Protein AF-A0A7X2XMN2-F1 (afdb_monomer_lite)

Structure (mmCIF, N/CA/C/O backbone):
data_AF-A0A7X2XMN2-F1
#
_entry.id   AF-A0A7X2XMN2-F1
#
loop_
_atom_site.group_PDB
_atom_site.id
_atom_site.type_symbol
_atom_site.label_atom_id
_atom_site.label_alt_id
_atom_site.label_comp_id
_atom_site.label_asym_id
_atom_site.label_entity_id
_atom_site.label_seq_id
_atom_site.pdbx_PDB_ins_code
_atom_site.Cartn_x
_atom_site.Cartn_y
_atom_site.Cartn_z
_atom_site.occupancy
_atom_site.B_iso_or_equiv
_atom_site.auth_seq_id
_atom_site.auth_comp_id
_atom_site.auth_asym_id
_atom_site.auth_atom_id
_atom_site.pdbx_PDB_model_num
ATOM 1 N N . ARG A 1 1 ? 24.017 6.160 -11.230 1.00 58.25 1 ARG A N 1
ATOM 2 C CA . ARG A 1 1 ? 22.760 6.752 -11.755 1.00 58.25 1 ARG A CA 1
ATOM 3 C C . ARG A 1 1 ? 22.136 5.718 -12.685 1.00 58.25 1 ARG A C 1
ATOM 5 O O . ARG A 1 1 ? 22.868 5.206 -13.521 1.00 58.25 1 ARG A O 1
ATOM 12 N N . TYR A 1 2 ? 20.875 5.330 -12.499 1.00 62.41 2 TYR A N 1
ATOM 13 C CA . TYR A 1 2 ? 20.234 4.371 -13.408 1.00 62.41 2 TYR A CA 1
ATOM 14 C C . TYR A 1 2 ? 19.944 5.040 -14.756 1.00 62.41 2 TYR A C 1
ATOM 16 O O . TYR A 1 2 ? 19.559 6.207 -14.788 1.00 62.41 2 TYR A O 1
ATOM 24 N N . SER A 1 3 ? 20.120 4.319 -15.864 1.00 85.06 3 SER A N 1
ATOM 25 C CA . SER A 1 3 ? 19.636 4.791 -17.167 1.00 85.06 3 SER A CA 1
ATOM 26 C C . SER A 1 3 ? 18.103 4.777 -17.208 1.00 85.06 3 SER A C 1
ATOM 28 O O . SER A 1 3 ? 17.456 3.981 -16.523 1.00 85.06 3 SER A O 1
ATOM 30 N N . TYR A 1 4 ? 17.504 5.622 -18.050 1.00 83.31 4 TYR A N 1
ATOM 31 C CA . TYR A 1 4 ? 16.047 5.685 -18.232 1.00 83.31 4 TYR A CA 1
ATOM 32 C C . TYR A 1 4 ? 15.429 4.320 -18.589 1.00 83.31 4 TYR A C 1
ATOM 34 O O . TYR A 1 4 ? 14.347 3.970 -18.113 1.00 83.31 4 TYR A O 1
ATOM 42 N N . HIS A 1 5 ? 16.145 3.514 -19.380 1.00 82.94 5 HIS A N 1
ATOM 43 C CA . HIS A 1 5 ? 15.731 2.155 -19.721 1.00 82.94 5 HIS A CA 1
ATOM 44 C C . HIS A 1 5 ? 15.710 1.242 -18.487 1.00 82.94 5 HIS A C 1
ATOM 46 O O . HIS A 1 5 ? 14.698 0.599 -18.212 1.00 82.94 5 HIS A O 1
ATOM 52 N N . GLN A 1 6 ? 16.782 1.249 -17.689 1.00 78.38 6 GLN A N 1
ATOM 53 C CA . GLN A 1 6 ? 16.847 0.463 -16.455 1.00 78.38 6 GLN A CA 1
ATOM 54 C C . GLN A 1 6 ? 15.780 0.899 -15.439 1.00 78.38 6 GLN A C 1
ATOM 56 O O . GLN A 1 6 ? 15.192 0.049 -14.774 1.00 78.38 6 GLN A O 1
ATOM 61 N N . TYR A 1 7 ? 15.461 2.196 -15.366 1.00 77.06 7 TYR A N 1
ATOM 62 C CA . TYR A 1 7 ? 14.365 2.696 -14.533 1.00 77.06 7 TYR A CA 1
ATOM 63 C C . TYR A 1 7 ? 12.997 2.172 -14.994 1.00 77.06 7 TYR A C 1
ATOM 65 O O . TYR A 1 7 ? 12.208 1.715 -14.168 1.00 77.06 7 TYR A O 1
ATOM 73 N N . LYS A 1 8 ? 12.711 2.159 -16.306 1.00 79.62 8 LYS A N 1
ATOM 74 C CA . LYS A 1 8 ? 11.469 1.566 -16.840 1.00 79.62 8 LYS A CA 1
ATOM 75 C C . LYS A 1 8 ? 11.348 0.076 -16.526 1.00 79.62 8 LYS A C 1
ATOM 77 O O . LYS A 1 8 ? 10.259 -0.374 -16.173 1.00 79.62 8 LYS A O 1
ATOM 82 N N . VAL A 1 9 ? 12.441 -0.676 -16.653 1.00 78.44 9 VAL A N 1
ATOM 83 C CA . VAL A 1 9 ? 12.465 -2.113 -16.340 1.00 78.44 9 VAL A CA 1
ATOM 84 C C . VAL A 1 9 ? 12.224 -2.335 -14.848 1.00 78.44 9 VAL A C 1
ATOM 86 O O . VAL A 1 9 ? 11.341 -3.112 -14.488 1.00 78.44 9 VAL A O 1
ATOM 89 N N . TYR A 1 10 ? 12.917 -1.592 -13.980 1.00 72.56 10 TYR A N 1
ATOM 90 C CA . TYR A 1 10 ? 12.691 -1.614 -12.532 1.00 72.56 10 TYR A CA 1
ATOM 91 C C . TYR A 1 10 ? 11.231 -1.298 -12.181 1.00 72.56 10 TYR A C 1
ATOM 93 O O . TYR A 1 10 ? 10.619 -1.999 -11.382 1.00 72.56 10 TYR A O 1
ATOM 101 N N . ARG A 1 11 ? 10.638 -0.290 -12.828 1.00 72.06 11 ARG A N 1
ATOM 102 C CA . ARG A 1 11 ? 9.244 0.119 -12.613 1.00 72.06 11 ARG A CA 1
ATOM 103 C C . ARG A 1 11 ? 8.238 -0.988 -12.938 1.00 72.06 11 ARG A C 1
ATOM 105 O O . ARG A 1 11 ? 7.262 -1.134 -12.215 1.00 72.06 11 ARG A O 1
ATOM 112 N N . LYS A 1 12 ? 8.461 -1.736 -14.024 1.00 72.38 12 LYS A N 1
ATOM 113 C CA . LYS A 1 12 ? 7.552 -2.804 -14.475 1.00 72.38 12 LYS A CA 1
ATOM 114 C C . LYS A 1 12 ? 7.719 -4.113 -13.706 1.00 72.38 12 LYS A C 1
ATOM 116 O O . LYS A 1 12 ? 6.758 -4.852 -13.562 1.00 72.38 12 LYS A O 1
ATOM 121 N N . THR A 1 13 ? 8.934 -4.417 -13.261 1.00 70.62 13 THR A N 1
ATOM 122 C CA . THR A 1 13 ? 9.266 -5.718 -12.654 1.00 70.62 13 THR A CA 1
ATOM 123 C C . THR A 1 13 ? 9.211 -5.700 -11.127 1.00 70.62 13 THR A C 1
ATOM 125 O O . THR A 1 13 ? 9.150 -6.756 -10.504 1.00 70.62 13 THR A O 1
ATOM 128 N N . ASN A 1 14 ? 9.227 -4.517 -10.501 1.00 77.69 14 ASN A N 1
ATOM 129 C CA . ASN A 1 14 ? 9.292 -4.395 -9.051 1.00 77.69 14 ASN A CA 1
ATOM 130 C C . ASN A 1 14 ? 7.924 -4.127 -8.410 1.00 77.69 14 ASN A C 1
ATOM 132 O O . ASN A 1 14 ? 7.429 -2.999 -8.380 1.00 77.69 14 ASN A O 1
ATOM 136 N N . HIS A 1 15 ? 7.379 -5.155 -7.769 1.00 78.50 15 HIS A N 1
ATOM 137 C CA . HIS A 1 15 ? 6.103 -5.105 -7.054 1.00 78.50 15 HIS A CA 1
ATOM 138 C C . HIS A 1 15 ? 6.043 -4.064 -5.919 1.00 78.50 15 HIS A C 1
ATOM 140 O O . HIS A 1 15 ? 4.976 -3.537 -5.609 1.00 78.50 15 HIS A O 1
ATOM 146 N N . LYS A 1 16 ? 7.184 -3.684 -5.325 1.00 81.88 16 LYS A N 1
ATOM 147 C CA . LYS A 1 16 ? 7.239 -2.625 -4.302 1.00 81.88 16 LYS A CA 1
ATOM 148 C C . LYS A 1 16 ? 6.885 -1.253 -4.872 1.00 81.88 16 LYS A C 1
ATOM 150 O O . LYS A 1 16 ? 6.347 -0.414 -4.151 1.00 81.88 16 LYS A O 1
ATOM 155 N N . TYR A 1 17 ? 7.235 -1.001 -6.133 1.00 83.69 17 TYR A N 1
ATOM 156 C CA . TYR A 1 17 ? 6.899 0.254 -6.797 1.00 83.69 17 TYR A CA 1
ATOM 157 C C . TYR A 1 17 ? 5.393 0.335 -7.044 1.00 83.69 17 TYR A C 1
ATOM 159 O O . TYR A 1 17 ? 4.765 1.332 -6.697 1.00 83.69 17 TYR A O 1
ATOM 167 N N . GLU A 1 18 ? 4.818 -0.735 -7.579 1.00 86.75 18 GLU A N 1
ATOM 168 C CA . GLU A 1 18 ? 3.390 -0.825 -7.864 1.00 86.75 18 GLU A CA 1
ATOM 169 C C . GLU A 1 18 ? 2.537 -0.681 -6.599 1.00 86.75 18 GLU A C 1
ATOM 171 O O . GLU A 1 18 ? 1.632 0.153 -6.562 1.00 86.75 18 GLU A O 1
ATOM 176 N N . LEU A 1 19 ? 2.898 -1.383 -5.518 1.00 88.69 19 LEU A N 1
ATOM 177 C CA . LEU A 1 19 ? 2.210 -1.252 -4.234 1.00 88.69 19 LEU A CA 1
ATOM 178 C C . LEU A 1 19 ? 2.250 0.194 -3.711 1.00 88.69 19 LEU A C 1
ATOM 180 O O . LEU A 1 19 ? 1.239 0.703 -3.237 1.00 88.69 19 LEU A O 1
ATOM 184 N N . LYS A 1 20 ? 3.386 0.896 -3.840 1.00 89.00 20 LYS A N 1
ATOM 185 C CA . LYS A 1 20 ? 3.466 2.321 -3.478 1.00 89.00 20 LYS A CA 1
ATOM 186 C C . LYS A 1 20 ? 2.522 3.188 -4.309 1.00 89.00 20 LYS A C 1
ATOM 188 O O . LYS A 1 20 ? 1.896 4.076 -3.747 1.00 89.00 20 LYS A O 1
ATOM 193 N N . GLN A 1 21 ? 2.426 2.952 -5.618 1.00 89.50 21 GLN A N 1
ATOM 194 C CA . GLN A 1 21 ? 1.532 3.721 -6.491 1.00 89.50 21 GLN A CA 1
ATOM 195 C C . GLN A 1 21 ? 0.065 3.521 -6.108 1.00 89.50 21 GLN A C 1
ATOM 197 O O . GLN A 1 21 ? -0.659 4.501 -5.971 1.00 89.50 21 GLN A O 1
ATOM 202 N N . ARG A 1 22 ? -0.354 2.275 -5.853 1.00 91.50 22 ARG A N 1
ATOM 203 C CA . ARG A 1 22 ? -1.717 1.969 -5.391 1.00 91.50 22 ARG A CA 1
ATOM 204 C C . ARG A 1 22 ? -2.024 2.653 -4.061 1.00 91.50 22 ARG A C 1
ATOM 206 O O . ARG A 1 22 ? -3.080 3.251 -3.909 1.00 91.50 22 ARG A O 1
ATOM 213 N N . LEU A 1 23 ? -1.079 2.624 -3.121 1.00 91.94 23 LEU A N 1
ATOM 214 C CA . LEU A 1 23 ? -1.234 3.291 -1.828 1.00 91.94 23 LEU A CA 1
ATOM 215 C C . LEU A 1 23 ? -1.311 4.815 -1.965 1.00 91.94 23 LEU A C 1
ATOM 217 O O . LEU A 1 23 ? -2.158 5.419 -1.318 1.00 91.94 23 LEU A O 1
ATOM 221 N N . TYR A 1 24 ? -0.494 5.439 -2.820 1.00 93.31 24 TYR A N 1
ATOM 222 C CA . TYR A 1 24 ? -0.611 6.877 -3.083 1.00 93.31 24 TYR A CA 1
ATOM 223 C C . TYR A 1 24 ? -1.946 7.235 -3.723 1.00 93.31 24 TYR A C 1
ATOM 225 O O . TYR A 1 24 ? -2.597 8.164 -3.260 1.00 93.31 24 TYR A O 1
ATOM 233 N N . PHE A 1 25 ? -2.394 6.454 -4.703 1.00 93.56 25 PHE A N 1
ATOM 234 C CA . PHE A 1 25 ? -3.705 6.643 -5.309 1.00 93.56 25 PHE A CA 1
ATOM 235 C C . PHE A 1 25 ? -4.824 6.562 -4.261 1.00 93.56 25 PHE A C 1
ATOM 237 O O . PHE A 1 25 ? -5.694 7.427 -4.227 1.00 93.56 25 PHE A O 1
ATOM 244 N N . LEU A 1 26 ? -4.784 5.573 -3.362 1.00 91.56 26 LEU A N 1
ATOM 245 C CA . LEU A 1 26 ? -5.759 5.461 -2.274 1.00 91.56 26 LEU A CA 1
ATOM 246 C C . LEU A 1 26 ? -5.707 6.667 -1.334 1.00 91.56 26 LEU A C 1
ATOM 248 O O . LEU A 1 26 ? -6.756 7.171 -0.953 1.00 91.56 26 LEU A O 1
ATOM 252 N N . MET A 1 27 ? -4.515 7.146 -0.974 1.00 90.69 27 MET A N 1
ATOM 253 C CA . MET A 1 27 ? -4.361 8.323 -0.111 1.00 90.69 27 MET A CA 1
ATOM 254 C C . MET A 1 27 ? -4.878 9.612 -0.760 1.00 90.69 27 MET A C 1
ATOM 256 O O . MET A 1 27 ? -5.340 10.492 -0.046 1.00 90.69 27 MET A O 1
ATOM 260 N N . GLU A 1 28 ? -4.778 9.745 -2.082 1.00 92.00 28 GLU A N 1
ATOM 261 C CA . GLU A 1 28 ? -5.255 10.926 -2.814 1.00 92.00 28 GLU A CA 1
ATOM 262 C C . GLU A 1 28 ? -6.769 10.902 -3.059 1.00 92.00 28 GLU A C 1
ATOM 264 O O . GLU A 1 28 ? -7.391 11.959 -3.091 1.00 92.00 28 GLU A O 1
ATOM 269 N N . ASN A 1 29 ? -7.364 9.715 -3.215 1.00 90.12 29 ASN A N 1
ATOM 270 C CA . ASN A 1 29 ? -8.785 9.553 -3.546 1.00 90.12 29 ASN A CA 1
ATOM 271 C C . ASN A 1 29 ? -9.680 9.234 -2.338 1.00 90.12 29 ASN A C 1
ATOM 273 O O . ASN A 1 29 ? -10.893 9.131 -2.501 1.00 90.12 29 ASN A O 1
ATOM 277 N N . SER A 1 30 ? -9.110 9.041 -1.147 1.00 92.75 30 SER A N 1
ATOM 278 C CA . SER A 1 30 ? -9.884 8.745 0.064 1.00 92.75 30 SER A CA 1
ATOM 279 C C . SER A 1 30 ? -9.957 9.976 0.956 1.00 92.75 30 SER A C 1
ATOM 281 O O . SER A 1 30 ? -8.933 10.579 1.273 1.00 92.75 30 SER A O 1
ATOM 283 N N . THR A 1 31 ? -11.169 10.332 1.372 1.00 91.06 31 THR A N 1
ATOM 284 C CA . THR A 1 31 ? -11.424 11.448 2.290 1.00 91.06 31 THR A CA 1
ATOM 285 C C . THR A 1 31 ? -11.131 11.088 3.739 1.00 91.06 31 THR A C 1
ATOM 287 O O . THR A 1 31 ? -10.623 11.919 4.491 1.00 91.06 31 THR A O 1
ATOM 290 N N . ASP A 1 32 ? -11.386 9.838 4.118 1.00 93.31 32 ASP A N 1
ATOM 291 C CA . ASP A 1 32 ? -11.082 9.310 5.440 1.00 93.31 32 ASP A CA 1
ATOM 292 C C . ASP A 1 32 ? -10.458 7.903 5.379 1.00 93.31 32 ASP A C 1
ATOM 294 O O . ASP A 1 32 ? -10.206 7.324 4.316 1.00 93.31 32 ASP A O 1
ATOM 298 N N . PHE A 1 33 ? -10.136 7.359 6.554 1.00 89.56 33 PHE A N 1
ATOM 299 C CA . PHE A 1 33 ? -9.500 6.050 6.664 1.00 89.56 33 PHE A CA 1
ATOM 300 C C . PHE A 1 33 ? -10.451 4.880 6.368 1.00 89.56 33 PHE A C 1
ATOM 302 O O . PHE A 1 33 ? -9.991 3.813 5.954 1.00 89.56 33 PHE A O 1
ATOM 309 N N . GLU A 1 34 ? -11.757 5.048 6.562 1.00 92.81 34 GLU A N 1
ATOM 310 C CA . GLU A 1 34 ? -12.737 4.006 6.249 1.00 92.81 34 GLU A CA 1
ATOM 311 C C . GLU A 1 34 ? -12.955 3.906 4.736 1.00 92.81 34 GLU A C 1
ATOM 313 O O . GLU A 1 34 ? -12.947 2.799 4.192 1.00 92.81 34 GLU A O 1
ATOM 318 N N . ASP A 1 35 ? -12.992 5.035 4.030 1.00 93.31 35 ASP A N 1
ATOM 319 C CA . ASP A 1 35 ? -12.955 5.089 2.567 1.00 93.31 35 ASP A CA 1
ATOM 320 C C . ASP A 1 35 ? -11.682 4.440 2.023 1.00 93.31 35 ASP A C 1
ATOM 322 O O . ASP A 1 35 ? -11.734 3.620 1.100 1.00 93.31 35 ASP A O 1
ATOM 326 N N . PHE A 1 36 ? -10.536 4.720 2.650 1.00 93.00 36 PHE A N 1
ATOM 327 C CA . PHE A 1 36 ? -9.270 4.082 2.295 1.00 93.00 36 PHE A CA 1
ATOM 328 C C . PHE A 1 36 ? -9.354 2.554 2.415 1.00 93.00 36 PHE A C 1
ATOM 330 O O . PHE A 1 36 ? -8.944 1.830 1.502 1.00 93.00 36 PHE A O 1
ATOM 337 N N . LYS A 1 37 ? -9.915 2.039 3.517 1.00 92.00 37 LYS A N 1
ATOM 338 C CA . LYS A 1 37 ? -10.108 0.594 3.716 1.00 92.00 37 LYS A CA 1
ATOM 339 C C . LYS A 1 37 ? -11.082 -0.010 2.724 1.00 92.00 37 LYS A C 1
ATOM 341 O O . LYS A 1 37 ? -10.826 -1.111 2.245 1.00 92.00 37 LYS A O 1
ATOM 346 N N . LYS A 1 38 ? -12.174 0.684 2.417 1.00 94.31 38 LYS A N 1
ATOM 347 C CA . LYS A 1 38 ? -13.188 0.223 1.467 1.00 94.31 38 LYS A CA 1
ATOM 348 C C . LYS A 1 38 ? -12.626 0.123 0.050 1.00 94.31 38 LYS A C 1
ATOM 350 O O . LYS A 1 38 ? -12.929 -0.833 -0.661 1.00 94.31 38 LYS A O 1
ATOM 355 N N . ASN A 1 39 ? -11.766 1.064 -0.335 1.00 93.25 39 ASN A N 1
ATOM 356 C CA . ASN A 1 39 ? -11.181 1.131 -1.673 1.00 93.25 39 ASN A CA 1
ATOM 357 C C . ASN A 1 39 ? -9.948 0.229 -1.847 1.00 93.25 39 ASN A C 1
ATOM 359 O O . ASN A 1 39 ? -9.644 -0.186 -2.965 1.00 93.25 39 ASN A O 1
ATOM 363 N N . ALA A 1 40 ? -9.239 -0.120 -0.770 1.00 93.00 40 ALA A N 1
ATOM 364 C CA . ALA A 1 40 ? -8.021 -0.929 -0.854 1.00 93.00 40 ALA A CA 1
ATOM 365 C C . ALA A 1 40 ? -8.214 -2.309 -1.533 1.00 93.00 40 ALA A C 1
ATOM 367 O O . ALA A 1 40 ? -7.423 -2.630 -2.428 1.00 93.00 40 ALA A O 1
ATOM 368 N N . PRO A 1 41 ? -9.264 -3.102 -1.225 1.00 92.69 41 PRO A N 1
ATOM 369 C CA . PRO A 1 41 ? -9.537 -4.361 -1.921 1.00 92.69 41 PRO A CA 1
ATOM 370 C C . PRO A 1 41 ? -9.801 -4.196 -3.422 1.00 92.69 41 PRO A C 1
ATOM 372 O O . PRO A 1 41 ? -9.441 -5.087 -4.190 1.00 92.69 41 PRO A O 1
ATOM 375 N N . LEU A 1 42 ? -10.376 -3.062 -3.850 1.00 92.62 42 LEU A N 1
ATOM 376 C CA . LEU A 1 42 ? -10.649 -2.770 -5.266 1.00 92.62 42 LEU A CA 1
ATOM 377 C C . LEU A 1 42 ? -9.363 -2.597 -6.081 1.00 92.62 42 LEU A C 1
ATOM 379 O O . LEU A 1 42 ? -9.346 -2.873 -7.274 1.00 92.62 42 LEU A O 1
ATOM 383 N N . LEU A 1 43 ? -8.273 -2.184 -5.430 1.00 92.31 43 LEU A N 1
ATOM 384 C CA . LEU A 1 43 ? -6.937 -2.102 -6.028 1.00 92.31 43 LEU A CA 1
ATOM 385 C C . LEU A 1 43 ? -6.071 -3.316 -5.685 1.00 92.31 43 LEU A C 1
ATOM 387 O O . LEU A 1 43 ? -4.842 -3.250 -5.768 1.00 92.31 43 LEU A O 1
ATOM 391 N N . HIS A 1 44 ? -6.691 -4.424 -5.273 1.00 92.31 44 HIS A N 1
ATOM 392 C CA . HIS A 1 44 ? -6.002 -5.650 -4.879 1.00 92.31 44 HIS A CA 1
ATOM 393 C C . HIS A 1 44 ? -4.950 -5.413 -3.782 1.00 92.31 44 HIS A C 1
ATOM 395 O O . HIS A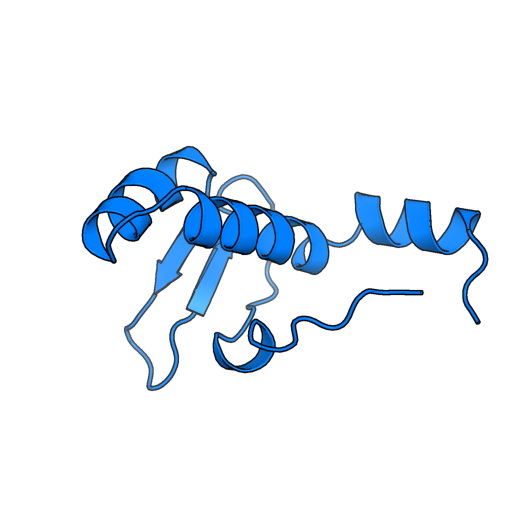 1 44 ? -3.908 -6.063 -3.764 1.00 92.31 44 HIS A O 1
ATOM 401 N N . VAL A 1 45 ? -5.190 -4.464 -2.869 1.00 91.69 45 VAL A N 1
ATOM 402 C CA . VAL A 1 45 ? -4.325 -4.204 -1.713 1.00 91.69 45 VAL A CA 1
ATOM 403 C C . VAL A 1 45 ? -4.966 -4.789 -0.459 1.00 91.69 45 VAL A C 1
ATOM 405 O O . VAL A 1 45 ? -6.080 -4.428 -0.083 1.00 91.69 45 VAL A O 1
ATOM 408 N N . LYS A 1 46 ? -4.237 -5.670 0.228 1.00 91.31 46 LYS A N 1
ATOM 409 C CA . LYS A 1 46 ? -4.596 -6.190 1.551 1.00 91.31 46 LYS A CA 1
ATOM 410 C C . LYS A 1 46 ? -3.749 -5.523 2.626 1.00 91.31 46 LYS A C 1
ATOM 412 O O . LYS A 1 46 ? -2.544 -5.339 2.458 1.00 91.31 46 LYS A O 1
ATOM 417 N N . MET A 1 47 ? -4.388 -5.208 3.746 1.00 90.62 47 MET A N 1
ATOM 418 C CA . MET A 1 47 ? -3.750 -4.624 4.920 1.00 90.62 47 MET A CA 1
ATOM 419 C C . MET A 1 47 ? -3.778 -5.603 6.085 1.00 90.62 47 MET A C 1
ATOM 421 O O . MET A 1 47 ? -4.779 -6.282 6.302 1.00 90.62 47 MET A O 1
ATOM 425 N N . ASP A 1 48 ? -2.687 -5.648 6.837 1.00 90.75 48 ASP A N 1
ATOM 426 C CA . ASP A 1 48 ? -2.573 -6.383 8.088 1.00 90.75 48 ASP A CA 1
ATOM 427 C C . ASP A 1 48 ? -2.061 -5.446 9.189 1.00 90.75 48 ASP A C 1
ATOM 429 O O . ASP A 1 48 ? -1.017 -4.797 9.053 1.00 90.75 48 ASP A O 1
ATOM 433 N N . PHE A 1 49 ? -2.825 -5.379 10.277 1.00 88.81 49 PHE A N 1
ATOM 434 C CA . PHE A 1 49 ? -2.553 -4.560 11.459 1.00 88.81 49 PHE A CA 1
ATOM 435 C C . PHE A 1 49 ? -2.212 -5.409 12.692 1.00 88.81 49 PHE A C 1
ATOM 437 O O . PHE A 1 49 ? -2.118 -4.872 13.789 1.00 88.81 49 PHE A O 1
ATOM 444 N N . SER A 1 50 ? -2.000 -6.719 12.532 1.00 87.88 50 SER A N 1
ATOM 445 C CA . SER A 1 50 ? -1.726 -7.651 13.641 1.00 87.88 50 SER A CA 1
ATOM 446 C C . SER A 1 50 ? -0.406 -7.365 14.372 1.00 87.88 50 SER A C 1
ATOM 448 O O . SER A 1 50 ? -0.171 -7.863 15.468 1.00 87.88 50 SER A O 1
ATOM 450 N N . HIS A 1 51 ? 0.471 -6.561 13.771 1.00 83.38 51 HIS A N 1
ATOM 451 C CA . HIS A 1 51 ? 1.786 -6.210 14.299 1.00 83.38 51 HIS A CA 1
ATOM 452 C C . HIS A 1 51 ? 1.856 -4.718 14.653 1.00 83.38 51 HIS A C 1
ATOM 454 O O . HIS A 1 51 ? 1.046 -3.916 14.199 1.00 83.38 51 HIS A O 1
ATOM 460 N N . LYS A 1 52 ? 2.915 -4.304 15.370 1.00 88.62 52 LYS A N 1
ATOM 461 C CA . LYS A 1 52 ? 3.196 -2.889 15.710 1.00 88.62 52 LYS A CA 1
ATOM 462 C C . LYS A 1 52 ? 3.150 -1.928 14.506 1.00 88.62 52 LYS A C 1
ATOM 464 O O . LYS A 1 52 ? 2.957 -0.727 14.678 1.00 88.62 52 LYS A O 1
ATOM 469 N N . HIS A 1 53 ? 3.378 -2.429 13.292 1.00 84.69 53 HIS A N 1
ATOM 470 C CA . HIS A 1 53 ? 3.353 -1.636 12.069 1.00 84.69 53 HIS A CA 1
ATOM 471 C C . HIS A 1 53 ? 2.349 -2.196 11.067 1.00 84.69 53 HIS A C 1
ATOM 473 O O . HIS A 1 53 ? 2.336 -3.399 10.803 1.00 84.69 53 HIS A O 1
ATOM 479 N N . ALA A 1 54 ? 1.590 -1.287 10.451 1.00 88.12 54 ALA A N 1
ATOM 480 C CA . ALA A 1 54 ? 0.720 -1.611 9.335 1.00 88.12 54 ALA A CA 1
ATOM 481 C C . ALA A 1 54 ? 1.532 -2.185 8.174 1.00 88.12 54 ALA A C 1
ATOM 483 O O . ALA A 1 54 ? 2.585 -1.656 7.776 1.00 88.12 54 ALA A O 1
ATOM 484 N N . THR A 1 55 ? 1.008 -3.282 7.658 1.00 89.44 55 THR A N 1
ATOM 485 C CA . THR A 1 55 ? 1.656 -4.119 6.674 1.00 89.44 55 THR A CA 1
ATOM 486 C C . THR A 1 55 ? 0.763 -4.231 5.446 1.00 89.44 55 THR A C 1
ATOM 488 O O . THR A 1 55 ? -0.429 -4.486 5.578 1.00 89.44 55 THR A O 1
ATOM 491 N N . PHE A 1 56 ? 1.329 -4.020 4.256 1.00 89.31 56 PHE A N 1
ATOM 492 C CA . PHE A 1 56 ? 0.570 -3.949 3.006 1.00 89.31 56 PHE A CA 1
ATOM 493 C C . PHE A 1 56 ? 1.051 -5.001 2.008 1.00 89.31 56 PHE A C 1
ATOM 495 O O . PHE A 1 56 ? 2.259 -5.188 1.824 1.00 89.31 56 PHE A O 1
ATOM 502 N N . PHE A 1 57 ? 0.098 -5.648 1.341 1.00 87.00 57 PHE A N 1
ATOM 503 C CA . PHE A 1 57 ? 0.320 -6.723 0.377 1.00 87.00 57 PHE A CA 1
ATOM 504 C C . PHE A 1 57 ? -0.536 -6.510 -0.869 1.00 87.00 57 PHE A C 1
ATOM 506 O O . PHE A 1 57 ? -1.617 -5.936 -0.777 1.00 87.00 57 PHE A O 1
ATOM 513 N N . MET A 1 58 ? -0.072 -7.008 -2.014 1.00 89.00 58 MET A N 1
ATOM 514 C CA . MET A 1 58 ? -0.890 -7.103 -3.226 1.00 89.00 58 MET A CA 1
ATOM 515 C C . MET A 1 58 ? -1.461 -8.518 -3.332 1.00 89.00 58 MET A C 1
ATOM 517 O O . MET A 1 58 ? -0.730 -9.476 -3.085 1.00 89.00 58 MET A O 1
ATOM 521 N N . THR A 1 59 ? -2.747 -8.661 -3.647 1.00 86.38 59 THR A N 1
ATOM 522 C CA . THR A 1 59 ? -3.425 -9.969 -3.730 1.00 86.38 59 THR A CA 1
ATOM 523 C C . THR A 1 59 ? -3.383 -10.589 -5.124 1.00 86.38 59 THR A C 1
ATOM 525 O O . THR A 1 59 ? -3.556 -11.795 -5.256 1.00 86.38 59 THR A O 1
ATOM 528 N N . ASP A 1 60 ? -3.124 -9.785 -6.149 1.00 85.19 60 ASP A N 1
ATOM 529 C CA . ASP A 1 60 ? -3.052 -10.163 -7.564 1.00 85.19 60 ASP A CA 1
ATOM 530 C C . ASP A 1 60 ? -1.636 -10.540 -8.029 1.00 85.19 60 ASP A C 1
ATOM 532 O O . ASP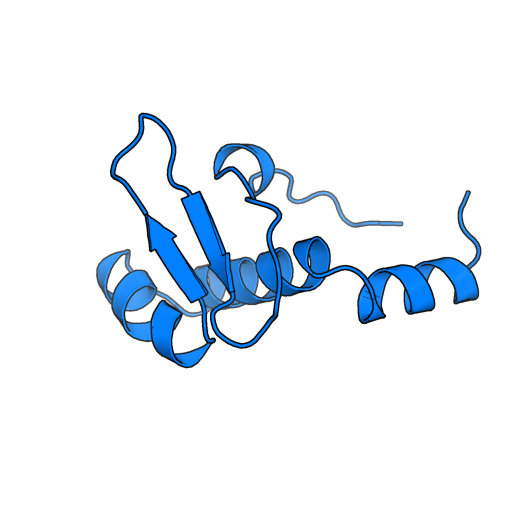 A 1 60 ? -1.448 -11.043 -9.134 1.00 85.19 60 ASP A O 1
ATOM 536 N N . SER A 1 61 ? -0.629 -10.328 -7.180 1.00 72.25 61 SER A N 1
ATOM 537 C CA . SER A 1 61 ? 0.771 -10.632 -7.470 1.00 72.25 61 SER A CA 1
ATOM 538 C C . SER A 1 61 ? 1.314 -11.705 -6.528 1.00 72.25 61 SER A C 1
ATOM 540 O O . SER A 1 61 ? 0.978 -11.743 -5.346 1.00 72.25 61 SER A O 1
ATOM 542 N N . THR A 1 62 ? 2.256 -12.526 -7.005 1.00 66.25 62 THR A N 1
ATOM 543 C CA . THR A 1 62 ? 3.031 -13.491 -6.195 1.00 66.25 62 THR A CA 1
ATOM 544 C C . THR A 1 62 ? 4.021 -12.815 -5.231 1.00 66.25 62 THR A C 1
ATOM 546 O O . THR A 1 62 ? 5.032 -13.404 -4.834 1.00 66.25 62 THR A O 1
ATOM 549 N N . MET A 1 63 ? 3.791 -11.549 -4.878 1.00 62.38 63 MET A N 1
ATOM 550 C CA . MET A 1 63 ? 4.686 -10.736 -4.070 1.00 62.38 63 MET A CA 1
ATOM 551 C C . MET A 1 63 ? 4.802 -11.307 -2.651 1.00 62.38 63 MET A C 1
ATOM 553 O O . MET A 1 63 ? 3.912 -11.160 -1.822 1.00 62.38 63 MET A O 1
ATOM 557 N N . ARG A 1 64 ? 5.959 -11.904 -2.344 1.00 57.34 64 ARG A N 1
ATOM 558 C CA . ARG A 1 64 ? 6.325 -12.343 -0.983 1.00 57.34 64 ARG A CA 1
ATOM 559 C C . ARG A 1 64 ? 6.896 -11.216 -0.114 1.00 57.34 64 ARG A C 1
ATOM 561 O O . ARG A 1 64 ? 7.063 -11.395 1.088 1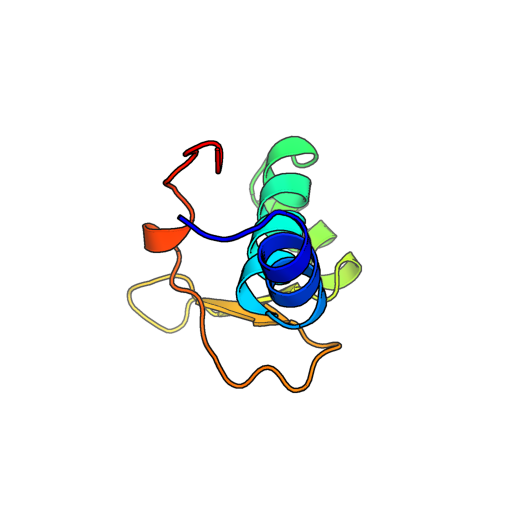.00 57.34 64 ARG A O 1
ATOM 568 N N . GLN A 1 65 ? 7.253 -10.075 -0.713 1.00 59.44 65 GLN A N 1
ATOM 569 C CA . GLN A 1 65 ? 7.943 -8.995 -0.009 1.00 59.44 65 GLN A CA 1
ATOM 570 C C . GLN A 1 65 ? 6.983 -7.957 0.561 1.00 59.44 65 GLN A C 1
ATOM 572 O O . GLN A 1 65 ? 6.230 -7.293 -0.143 1.00 59.44 65 GLN A O 1
ATOM 577 N N . VAL A 1 66 ? 7.092 -7.798 1.869 1.00 60.97 66 VAL A N 1
ATOM 578 C CA . VAL A 1 66 ? 6.253 -6.948 2.694 1.00 60.97 66 VAL A CA 1
ATOM 579 C C . VAL A 1 66 ? 6.753 -5.502 2.690 1.00 60.97 66 VAL A C 1
ATOM 581 O O . VAL A 1 66 ? 7.933 -5.253 2.956 1.00 60.97 66 VAL A O 1
ATOM 584 N N . VAL A 1 67 ? 5.870 -4.524 2.462 1.00 67.50 67 VAL A N 1
ATOM 585 C CA . VAL A 1 67 ? 6.214 -3.097 2.601 1.00 67.50 67 VAL A CA 1
ATOM 586 C C . VAL A 1 67 ? 5.681 -2.557 3.928 1.00 67.50 67 VAL A C 1
ATOM 588 O O . VAL A 1 67 ? 4.483 -2.592 4.192 1.00 67.50 67 VAL A O 1
ATOM 591 N N . ARG A 1 68 ? 6.589 -2.043 4.769 1.00 70.19 68 ARG A N 1
ATOM 592 C CA . ARG A 1 68 ? 6.263 -1.436 6.071 1.00 70.19 68 ARG A CA 1
ATOM 593 C C . ARG A 1 68 ? 5.749 -0.005 5.896 1.00 70.19 68 ARG A C 1
ATOM 595 O O . ARG A 1 68 ? 6.359 0.770 5.155 1.00 70.19 68 ARG A O 1
ATOM 602 N N . GLY A 1 69 ? 4.707 0.370 6.643 1.00 66.81 69 GLY A N 1
ATOM 603 C CA . GLY A 1 69 ? 4.070 1.693 6.547 1.00 66.81 69 GLY A CA 1
ATOM 604 C C . GLY A 1 69 ? 5.024 2.889 6.694 1.00 66.81 69 GLY A C 1
ATOM 605 O O . GLY A 1 69 ? 4.945 3.849 5.933 1.00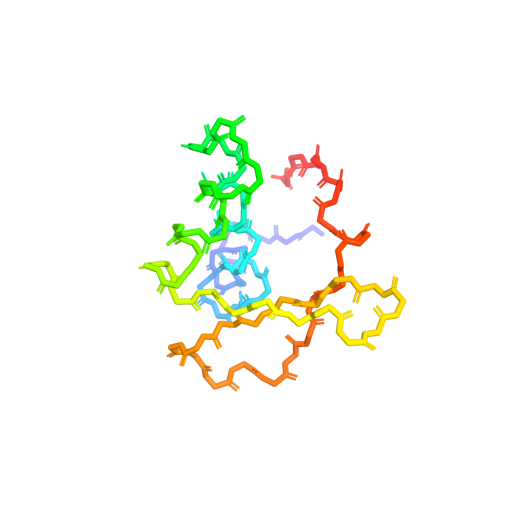 66.81 69 GLY A O 1
ATOM 606 N N . ASN A 1 70 ? 6.022 2.806 7.577 1.00 71.19 70 ASN A N 1
ATOM 607 C CA . ASN A 1 70 ? 7.010 3.878 7.770 1.00 71.19 70 ASN A CA 1
ATOM 608 C C . ASN A 1 70 ? 7.916 4.146 6.547 1.00 71.19 70 ASN A C 1
ATOM 610 O O . ASN A 1 70 ? 8.565 5.187 6.483 1.00 71.19 70 ASN A O 1
ATOM 614 N N . LYS A 1 71 ? 7.970 3.237 5.562 1.00 65.31 71 LYS A N 1
ATOM 615 C CA . LYS A 1 71 ? 8.711 3.414 4.299 1.00 65.31 71 LYS A CA 1
ATOM 616 C C . LYS A 1 71 ? 7.860 4.020 3.171 1.00 65.31 71 LYS A C 1
ATOM 618 O O . LYS A 1 71 ? 8.393 4.236 2.077 1.00 65.31 71 LYS A O 1
ATOM 623 N N . LEU A 1 72 ? 6.576 4.291 3.420 1.00 64.94 72 LEU A N 1
ATOM 624 C CA . LEU A 1 72 ? 5.656 4.942 2.477 1.00 64.94 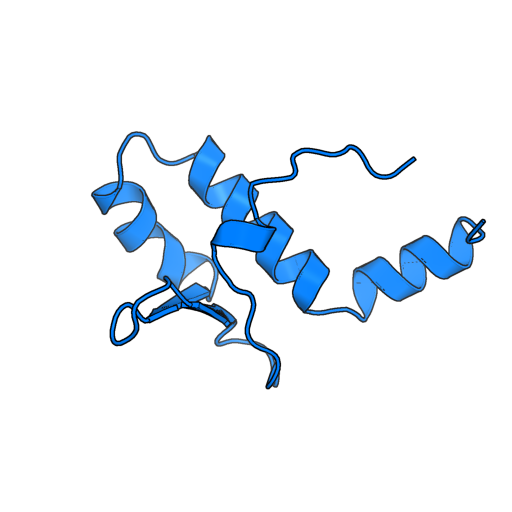72 LEU A CA 1
ATOM 625 C C . LEU A 1 72 ? 5.697 6.475 2.575 1.00 64.94 72 LEU A C 1
ATOM 627 O O . LEU A 1 72 ? 5.516 7.154 1.568 1.00 64.94 72 LEU A O 1
ATOM 631 N N . ASN A 1 73 ? 6.018 7.015 3.756 1.00 62.06 73 ASN A N 1
ATOM 632 C CA . ASN A 1 73 ? 5.985 8.458 4.029 1.00 62.06 73 ASN A CA 1
ATOM 633 C C . ASN A 1 73 ? 7.073 9.294 3.329 1.00 62.06 73 ASN A C 1
ATOM 635 O O . ASN A 1 73 ? 7.030 10.519 3.389 1.00 62.06 73 ASN A O 1
ATOM 639 N N . HIS A 1 74 ? 8.033 8.682 2.630 1.00 59.44 74 HIS A N 1
ATOM 640 C CA . HIS A 1 74 ? 8.985 9.445 1.823 1.00 59.44 74 HIS A CA 1
ATOM 641 C C . HIS A 1 74 ? 8.373 9.801 0.463 1.00 59.44 74 HIS A C 1
ATOM 643 O O . HIS A 1 74 ? 8.561 9.074 -0.513 1.00 59.44 74 HIS A O 1
ATOM 649 N N . LYS A 1 75 ? 7.688 10.951 0.397 1.00 54.62 75 LYS A N 1
ATOM 650 C CA . LYS A 1 75 ? 7.373 11.667 -0.853 1.00 54.62 75 LYS A CA 1
ATOM 651 C C . LYS A 1 75 ? 8.651 12.275 -1.455 1.00 54.62 75 LYS A C 1
ATOM 653 O O . LYS A 1 75 ? 8.778 13.487 -1.572 1.00 54.62 75 LYS A O 1
ATOM 658 N N . GLN A 1 76 ? 9.644 11.454 -1.785 1.00 58.22 76 GLN A N 1
ATOM 659 C CA . GLN A 1 76 ? 10.745 11.906 -2.636 1.00 58.22 76 GLN A CA 1
ATOM 660 C C . GLN A 1 76 ? 10.372 11.612 -4.085 1.00 58.22 76 GLN A C 1
ATOM 662 O O . GLN A 1 76 ? 10.079 10.466 -4.433 1.00 58.22 76 GLN A O 1
ATOM 667 N N . ALA A 1 77 ? 10.375 12.649 -4.922 1.00 50.16 77 ALA A N 1
ATOM 668 C CA . ALA A 1 77 ? 10.346 12.470 -6.363 1.00 50.16 77 ALA A CA 1
ATOM 669 C C . ALA A 1 77 ? 11.615 11.707 -6.771 1.00 50.16 77 ALA A C 1
ATOM 671 O O . ALA A 1 77 ? 12.725 12.106 -6.422 1.00 50.16 77 ALA A O 1
ATOM 672 N N . TYR A 1 78 ? 11.451 10.583 -7.466 1.00 51.00 78 TYR A N 1
ATOM 673 C CA . TYR A 1 78 ? 12.577 9.882 -8.076 1.00 51.00 78 TYR A CA 1
ATOM 674 C C . TYR A 1 78 ? 13.013 10.686 -9.315 1.00 51.00 78 TYR A C 1
ATOM 676 O O . TYR A 1 78 ? 12.253 10.745 -10.282 1.00 51.00 78 TYR A O 1
ATOM 684 N N . THR A 1 79 ? 14.183 11.335 -9.259 1.00 41.56 79 THR A N 1
ATOM 685 C CA . THR A 1 79 ? 14.849 12.021 -10.387 1.00 41.56 79 THR A CA 1
ATOM 686 C C . THR A 1 79 ? 15.827 11.128 -11.142 1.00 41.56 79 THR A C 1
ATOM 688 O O . THR A 1 79 ? 16.337 10.139 -10.563 1.00 41.56 79 THR A O 1
#

Secondary structure (DSSP, 8-state):
---HHHHHHHHHH-HHHHHHHHHHHHHHH-SS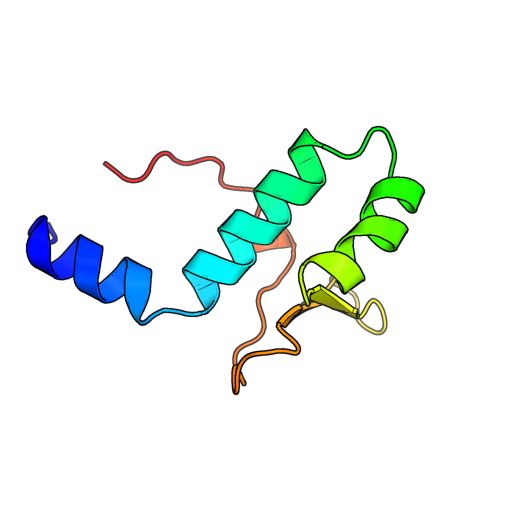HHHHHHHGGGGTEEEE-SSSS-EEEESSS---PPEEGGGT-------

Sequence (79 aa):
RYSYHQYKVYRKTNHKYELKQRLYFLMENSTDFEDFKKNAPLLHVKMDFSHKHATFFMTDSTMRQVVRGNKLNHKQAYT

Radius of gyration: 13.47 Å; chains: 1; bounding box: 36×26×35 Å

Organism: Streptococcus pneumoniae (NCBI:txid1313)

Foldseek 3Di:
DDDPVRVVVCCVPPPVNVQLVLLVVLVVPDPDVVSSVVCQVVQQWDWDPPDPWIWIDGNPDPDPDIDTPVVSPPPDDDD

pLDDT: mean 80.32, std 13.3, range [41.56, 94.31]